Protein AF-A0A965HTV8-F1 (afdb_monomer)

Structure (mmCIF, N/CA/C/O backbone):
data_AF-A0A965HTV8-F1
#
_entry.id   AF-A0A965HTV8-F1
#
loop_
_atom_site.group_PDB
_atom_site.id
_atom_site.type_symbol
_atom_site.label_atom_id
_atom_site.label_alt_id
_atom_site.label_comp_id
_atom_site.label_asym_id
_atom_site.label_entity_id
_atom_site.label_seq_id
_atom_site.pdbx_PDB_ins_code
_atom_site.Cartn_x
_atom_site.Cartn_y
_atom_site.Cartn_z
_atom_site.occupancy
_atom_site.B_iso_or_equiv
_atom_site.auth_seq_id
_atom_site.auth_co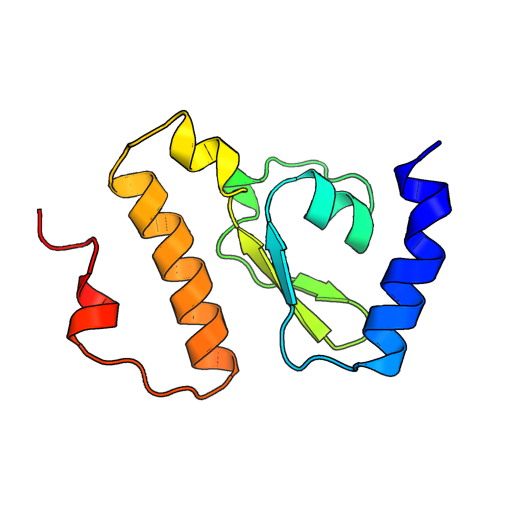mp_id
_atom_site.auth_asym_id
_atom_site.auth_atom_id
_atom_site.pdbx_PDB_model_num
ATOM 1 N N . HIS A 1 1 ? 20.266 0.508 -12.796 1.00 72.31 1 HIS A N 1
ATOM 2 C CA . HIS A 1 1 ? 21.168 -0.641 -12.527 1.00 72.31 1 HIS A CA 1
ATOM 3 C C . HIS A 1 1 ? 20.439 -1.857 -11.946 1.00 72.31 1 HIS A C 1
ATOM 5 O O . HIS A 1 1 ? 20.195 -2.769 -12.715 1.00 72.31 1 HIS A O 1
ATOM 11 N N . GLU A 1 2 ? 20.039 -1.906 -10.666 1.00 89.69 2 GLU A N 1
ATOM 12 C CA . GLU A 1 2 ? 19.357 -3.102 -10.109 1.00 89.69 2 GLU A CA 1
ATOM 13 C C . GLU A 1 2 ? 17.848 -3.122 -10.380 1.00 89.69 2 GLU A C 1
ATOM 15 O O . GLU A 1 2 ? 17.328 -4.093 -10.922 1.00 89.69 2 GLU A O 1
ATOM 20 N N . MET A 1 3 ? 17.145 -2.025 -10.065 1.00 89.50 3 MET A N 1
ATOM 21 C CA . MET A 1 3 ? 15.695 -1.930 -10.269 1.00 89.50 3 MET A CA 1
ATOM 22 C C . MET A 1 3 ? 15.323 -2.212 -11.728 1.00 89.50 3 MET A C 1
ATOM 24 O O . MET A 1 3 ? 14.554 -3.127 -11.989 1.00 89.50 3 MET A O 1
ATOM 28 N N . GLU A 1 4 ? 15.929 -1.492 -12.676 1.00 90.44 4 GLU A N 1
ATOM 29 C CA . GLU A 1 4 ? 15.685 -1.650 -14.118 1.00 90.44 4 GLU A CA 1
ATOM 30 C C . GLU A 1 4 ? 15.921 -3.078 -14.620 1.00 90.44 4 GLU A C 1
ATOM 32 O O . GLU A 1 4 ? 15.143 -3.565 -15.435 1.00 90.44 4 GLU A O 1
ATOM 37 N N . ALA A 1 5 ? 16.954 -3.761 -14.114 1.00 93.56 5 ALA A N 1
ATOM 38 C CA . ALA A 1 5 ? 17.236 -5.148 -14.476 1.00 93.56 5 ALA A CA 1
ATOM 39 C C . ALA A 1 5 ? 16.155 -6.113 -13.956 1.00 93.56 5 ALA A C 1
ATOM 41 O O . ALA A 1 5 ? 15.882 -7.134 -14.586 1.00 93.56 5 ALA A O 1
ATOM 42 N N . CYS A 1 6 ? 15.515 -5.779 -12.832 1.00 94.19 6 CYS A N 1
ATOM 43 C CA . CYS A 1 6 ? 14.478 -6.593 -12.203 1.00 94.19 6 CYS A CA 1
ATOM 44 C C . CYS A 1 6 ? 13.050 -6.282 -12.693 1.00 94.19 6 CYS A C 1
ATOM 46 O O . CYS A 1 6 ? 12.175 -7.147 -12.603 1.00 94.19 6 CYS A O 1
ATOM 48 N N . LEU A 1 7 ? 12.792 -5.083 -13.234 1.00 93.06 7 LEU A N 1
ATOM 49 C CA . LEU A 1 7 ? 11.459 -4.666 -13.699 1.00 93.06 7 LEU A CA 1
ATOM 50 C C . LEU A 1 7 ? 10.794 -5.625 -14.702 1.00 93.06 7 LEU A C 1
ATOM 52 O O . LEU A 1 7 ? 9.584 -5.832 -14.572 1.00 93.06 7 LEU A O 1
ATOM 56 N N . PRO A 1 8 ? 11.509 -6.243 -15.666 1.00 94.62 8 PRO A N 1
ATOM 57 C CA . PRO A 1 8 ? 10.898 -7.205 -16.581 1.00 94.62 8 PRO A CA 1
ATOM 58 C C . PRO A 1 8 ? 10.252 -8.389 -15.855 1.00 94.62 8 PRO A C 1
ATOM 60 O O . PRO A 1 8 ? 9.159 -8.810 -16.229 1.00 94.62 8 PRO A O 1
ATOM 63 N N . TYR A 1 9 ? 10.875 -8.884 -14.781 1.00 96.19 9 TYR A N 1
ATOM 64 C CA . TYR A 1 9 ? 10.323 -9.983 -13.988 1.00 96.19 9 TYR A CA 1
ATOM 65 C C . TYR A 1 9 ? 9.072 -9.552 -13.224 1.00 96.19 9 TYR A C 1
ATOM 67 O O . TYR A 1 9 ? 8.079 -10.275 -13.239 1.00 96.19 9 TYR A O 1
ATOM 75 N N . LEU A 1 10 ? 9.085 -8.361 -12.617 1.00 94.38 10 LEU A N 1
ATOM 76 C CA . LEU A 1 10 ? 7.915 -7.819 -11.922 1.00 94.38 10 LEU A CA 1
ATOM 77 C C . LEU A 1 10 ? 6.728 -7.639 -12.879 1.00 94.38 10 LEU A C 1
ATOM 79 O O . LEU A 1 10 ? 5.609 -8.033 -12.559 1.00 94.38 10 LEU A O 1
ATOM 83 N N . ARG A 1 11 ? 6.964 -7.094 -14.078 1.00 93.44 11 ARG A N 1
ATOM 84 C CA . ARG A 1 11 ? 5.911 -6.940 -15.094 1.00 93.44 11 ARG A CA 1
ATOM 85 C C . ARG A 1 11 ? 5.380 -8.282 -15.583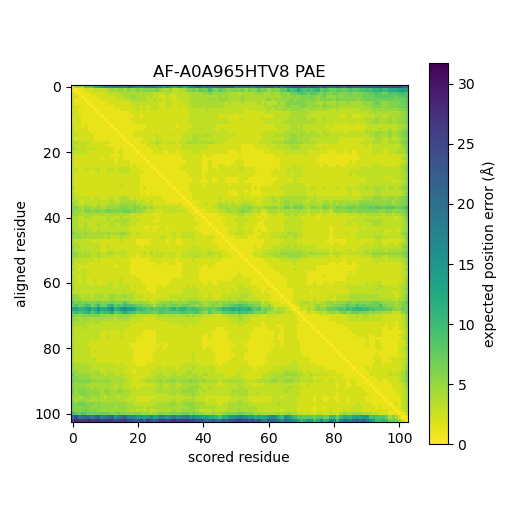 1.00 93.44 11 ARG A C 1
ATOM 87 O O . ARG A 1 11 ? 4.169 -8.442 -15.694 1.00 93.44 11 ARG A O 1
ATOM 94 N N . ALA A 1 12 ? 6.260 -9.256 -15.816 1.00 95.38 12 ALA A N 1
ATOM 95 C CA . ALA A 1 12 ? 5.843 -10.608 -16.172 1.00 95.38 12 ALA A CA 1
ATOM 96 C C . ALA A 1 12 ? 4.980 -11.238 -15.066 1.00 95.38 12 ALA A C 1
ATOM 98 O O . ALA A 1 12 ? 3.933 -11.805 -15.359 1.00 95.38 12 ALA A O 1
ATOM 99 N N . GLN A 1 13 ? 5.360 -11.080 -13.794 1.00 96.12 13 GLN A N 1
ATOM 100 C CA . GLN A 1 13 ? 4.571 -11.560 -12.655 1.00 96.12 13 GLN A CA 1
ATOM 101 C C . GLN A 1 13 ? 3.186 -10.909 -12.603 1.00 96.12 13 GLN A C 1
ATOM 103 O O . GLN A 1 13 ? 2.197 -11.622 -12.464 1.00 96.12 13 GLN A O 1
ATOM 108 N N . ILE A 1 14 ? 3.097 -9.584 -12.758 1.00 95.50 14 ILE A N 1
ATOM 109 C CA . ILE A 1 14 ? 1.812 -8.865 -12.780 1.00 95.50 14 ILE A CA 1
ATOM 110 C C . ILE A 1 14 ? 0.944 -9.354 -13.941 1.00 95.50 14 ILE A C 1
ATOM 112 O O . ILE A 1 14 ? -0.231 -9.641 -13.733 1.00 95.50 14 ILE A O 1
ATOM 116 N N . SER A 1 15 ? 1.521 -9.510 -15.134 1.00 94.31 15 SER A N 1
ATOM 117 C CA . SER A 1 15 ? 0.797 -9.980 -16.318 1.00 94.31 15 SER A CA 1
ATOM 118 C C . SER A 1 15 ? 0.284 -11.416 -16.170 1.00 94.31 15 SER A C 1
ATOM 120 O O . SER A 1 15 ? -0.831 -11.699 -16.596 1.00 94.31 15 SER A O 1
ATOM 122 N N . ILE A 1 16 ? 1.066 -12.311 -15.561 1.00 96.50 16 ILE A N 1
ATOM 123 C CA . ILE A 1 16 ? 0.686 -13.718 -15.361 1.00 96.50 16 ILE A CA 1
ATOM 124 C C . ILE A 1 16 ? -0.357 -13.856 -14.248 1.00 96.50 16 ILE A C 1
ATOM 126 O O . ILE A 1 16 ? -1.309 -14.619 -14.386 1.00 96.50 16 ILE A O 1
ATOM 130 N N . ILE A 1 17 ? -0.168 -13.147 -13.134 1.00 96.94 17 ILE A N 1
ATOM 131 C CA . ILE A 1 17 ? -1.052 -13.237 -11.965 1.00 96.94 17 ILE A CA 1
ATOM 132 C C . ILE A 1 17 ? -2.363 -12.482 -12.210 1.00 96.94 17 ILE A C 1
ATOM 134 O O . ILE 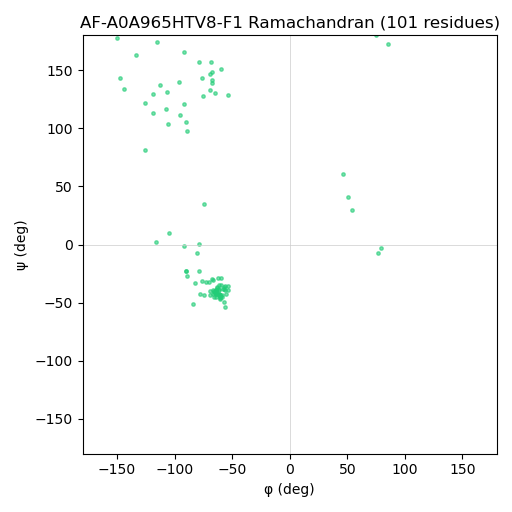A 1 17 ? -3.390 -12.885 -11.671 1.00 96.94 17 ILE A O 1
ATOM 138 N N . ALA A 1 18 ? -2.324 -11.401 -12.996 1.00 94.94 18 ALA A N 1
ATOM 139 C CA . ALA A 1 18 ? -3.445 -10.497 -13.252 1.00 94.94 18 ALA A CA 1
ATOM 140 C C . ALA A 1 18 ? -4.192 -10.108 -11.955 1.00 94.94 18 ALA A C 1
ATOM 142 O O . ALA A 1 18 ? -5.371 -10.430 -11.783 1.00 94.94 18 ALA A O 1
ATOM 143 N N . PRO A 1 19 ? -3.505 -9.466 -10.988 1.00 97.19 19 PRO A N 1
ATOM 144 C CA . PRO A 1 19 ? -4.091 -9.202 -9.682 1.00 97.19 19 PRO A CA 1
ATOM 145 C C . PRO A 1 19 ? -5.242 -8.196 -9.771 1.00 97.19 19 PRO A C 1
ATOM 147 O O . PRO A 1 19 ? -5.222 -7.264 -10.567 1.00 97.19 19 PRO A O 1
ATOM 150 N N . VAL A 1 20 ? -6.224 -8.342 -8.879 1.00 97.19 20 VAL A N 1
ATOM 151 C CA . VAL A 1 20 ? -7.366 -7.414 -8.794 1.00 97.19 20 VAL A CA 1
ATOM 152 C C . VAL A 1 20 ? -6.952 -6.061 -8.201 1.00 97.19 20 VAL A C 1
ATOM 154 O O . VAL A 1 20 ? -7.519 -5.034 -8.558 1.00 97.19 20 VAL A O 1
ATOM 157 N N . VAL A 1 21 ? -5.973 -6.051 -7.289 1.00 97.94 21 VAL A N 1
ATOM 158 C CA . VAL A 1 21 ? -5.399 -4.852 -6.655 1.00 97.94 21 VAL A CA 1
ATOM 159 C C . VAL A 1 21 ? -3.918 -5.097 -6.358 1.00 97.94 21 VAL A C 1
ATOM 161 O O . VAL A 1 21 ? -3.547 -6.190 -5.931 1.00 97.94 21 VAL A O 1
ATOM 164 N N . ILE A 1 22 ? -3.083 -4.067 -6.508 1.00 98.31 22 ILE A N 1
ATOM 165 C CA . ILE A 1 22 ? -1.693 -4.044 -6.025 1.00 98.31 22 ILE A CA 1
ATOM 166 C C . ILE A 1 22 ? -1.566 -3.007 -4.904 1.00 98.31 22 ILE A C 1
ATOM 168 O O . ILE A 1 22 ? -2.068 -1.892 -5.016 1.00 98.31 22 ILE A O 1
ATOM 172 N N . VAL A 1 23 ? -0.850 -3.340 -3.829 1.00 98.38 23 VAL A N 1
ATOM 173 C CA . VAL A 1 23 ? -0.467 -2.377 -2.783 1.00 98.38 23 VAL A CA 1
ATOM 174 C C . VAL A 1 23 ? 1.027 -2.084 -2.915 1.00 98.38 23 VAL A C 1
ATOM 176 O O . VAL A 1 23 ? 1.852 -2.980 -2.751 1.00 98.38 23 VAL A O 1
ATOM 179 N N . ALA A 1 24 ? 1.384 -0.835 -3.221 1.00 98.19 24 ALA A N 1
ATOM 180 C CA . ALA A 1 24 ? 2.769 -0.414 -3.429 1.00 98.19 24 ALA A CA 1
ATOM 181 C C . ALA A 1 24 ? 3.352 0.185 -2.138 1.00 98.19 24 ALA A C 1
ATOM 183 O O . ALA A 1 24 ? 2.946 1.260 -1.692 1.00 98.19 24 ALA A O 1
ATOM 184 N N . LEU A 1 25 ? 4.305 -0.526 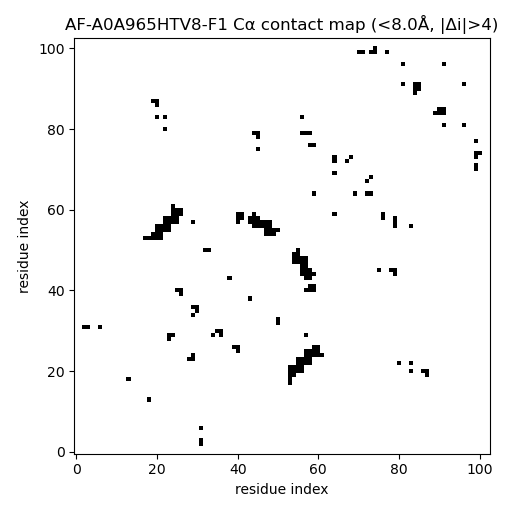-1.532 1.00 98.06 25 LEU A N 1
ATOM 185 C CA . LEU A 1 25 ? 4.888 -0.189 -0.232 1.00 98.06 25 LEU A CA 1
ATOM 186 C C . LEU A 1 25 ? 6.106 0.738 -0.386 1.00 98.06 25 LEU A C 1
ATOM 188 O O . LEU A 1 25 ? 7.227 0.280 -0.599 1.00 98.06 25 LEU A O 1
ATOM 192 N N . GLY A 1 26 ? 5.905 2.043 -0.214 1.00 97.25 26 GLY A N 1
ATOM 193 C CA . GLY A 1 26 ? 6.971 3.048 -0.255 1.00 97.25 26 GLY A CA 1
ATOM 194 C C . GLY A 1 26 ? 7.330 3.554 -1.655 1.00 97.25 26 GLY A C 1
ATOM 195 O O . GLY A 1 26 ? 6.864 3.037 -2.669 1.00 97.25 26 GLY A O 1
ATOM 196 N N . SER A 1 27 ? 8.185 4.582 -1.700 1.00 96.62 27 SER A N 1
ATOM 197 C CA . SER A 1 27 ? 8.551 5.275 -2.945 1.00 96.62 27 SER A CA 1
ATOM 198 C C . SER A 1 27 ? 9.169 4.343 -3.982 1.00 96.62 27 SER A C 1
ATOM 200 O O . SER A 1 27 ? 8.770 4.390 -5.134 1.00 96.62 27 SER A O 1
ATOM 202 N N . THR A 1 28 ? 10.072 3.445 -3.580 1.00 95.81 28 THR A N 1
ATOM 203 C CA . THR A 1 28 ? 10.752 2.524 -4.505 1.00 95.81 28 THR A CA 1
ATOM 204 C C . THR A 1 28 ? 9.778 1.595 -5.230 1.00 95.81 28 THR A C 1
ATOM 206 O O . THR A 1 28 ? 9.935 1.361 -6.423 1.00 95.81 28 THR A O 1
ATOM 209 N N . ALA A 1 29 ? 8.739 1.098 -4.548 1.00 96.88 29 ALA A N 1
ATOM 210 C CA . ALA A 1 29 ? 7.721 0.263 -5.186 1.00 96.88 29 ALA A CA 1
ATOM 211 C C . ALA A 1 29 ? 6.908 1.060 -6.219 1.00 96.88 29 ALA A C 1
ATOM 213 O O . ALA A 1 29 ? 6.656 0.577 -7.321 1.00 96.88 29 ALA A O 1
ATOM 214 N N . VAL A 1 30 ? 6.537 2.298 -5.881 1.00 97.12 30 VAL A N 1
ATOM 215 C CA . VAL A 1 30 ? 5.833 3.200 -6.804 1.00 97.12 30 VAL A CA 1
ATOM 216 C C . VAL A 1 30 ? 6.721 3.548 -7.999 1.00 97.12 30 VAL A C 1
ATOM 218 O O . VAL A 1 30 ? 6.267 3.472 -9.135 1.00 97.12 30 VAL A O 1
ATOM 221 N N . GLU A 1 31 ? 7.990 3.878 -7.769 1.00 95.50 31 GLU A N 1
ATOM 222 C CA . GLU A 1 31 ? 8.948 4.195 -8.830 1.00 95.50 31 GLU A CA 1
ATOM 223 C C . GLU A 1 31 ? 9.209 3.007 -9.753 1.00 95.50 31 GLU A C 1
ATOM 225 O O . GLU A 1 31 ? 9.323 3.185 -10.963 1.00 95.50 31 GLU A O 1
ATOM 230 N N . GLY A 1 32 ? 9.249 1.788 -9.216 1.00 94.75 32 GLY A N 1
ATOM 231 C CA . GLY A 1 32 ? 9.386 0.589 -10.035 1.00 94.75 32 GLY A CA 1
ATOM 232 C C . GLY A 1 32 ? 8.190 0.374 -10.968 1.00 94.75 32 GLY A C 1
ATOM 233 O O . GLY A 1 32 ? 8.363 0.012 -12.130 1.00 94.75 32 GLY A O 1
ATOM 234 N N . LEU A 1 33 ? 6.973 0.636 -10.489 1.00 95.25 33 LEU A N 1
ATOM 235 C CA . LEU A 1 33 ? 5.754 0.456 -11.283 1.00 95.25 33 LEU A CA 1
ATOM 236 C C . LEU A 1 33 ? 5.531 1.597 -12.287 1.00 95.25 33 LEU A C 1
ATOM 238 O O . LEU A 1 33 ? 5.182 1.343 -13.438 1.00 95.25 33 LEU A O 1
ATOM 242 N N . PHE A 1 34 ? 5.756 2.843 -11.869 1.00 95.06 34 PHE A N 1
ATOM 243 C CA . PHE A 1 34 ? 5.324 4.046 -12.593 1.00 95.06 34 PHE A CA 1
ATOM 244 C C . PHE A 1 34 ? 6.470 4.937 -13.083 1.00 95.06 34 PHE A C 1
ATOM 246 O O . PHE A 1 34 ? 6.226 5.996 -13.661 1.00 95.06 34 PHE A O 1
ATOM 253 N N . GLY A 1 35 ? 7.719 4.538 -12.850 1.00 93.69 35 GLY A N 1
ATOM 254 C CA . GLY A 1 35 ? 8.890 5.377 -13.079 1.00 93.69 35 GLY A CA 1
ATOM 255 C C . GLY A 1 35 ? 9.062 6.474 -12.018 1.00 93.69 35 GLY A C 1
ATOM 256 O O . GLY A 1 35 ? 8.253 6.591 -11.090 1.00 93.69 35 GLY A O 1
ATOM 257 N N . PRO A 1 36 ? 10.117 7.301 -12.141 1.00 93.62 36 PRO A N 1
ATOM 258 C CA . PRO A 1 36 ? 10.440 8.344 -11.171 1.00 93.62 36 PRO A CA 1
ATOM 259 C C . PRO A 1 36 ? 9.267 9.289 -10.895 1.00 93.62 36 PRO A C 1
ATOM 261 O O . PRO A 1 36 ? 8.678 9.862 -11.814 1.00 93.62 36 PRO A O 1
ATOM 264 N N . GLN A 1 37 ? 8.951 9.487 -9.616 1.00 94.38 37 GLN A N 1
ATOM 265 C CA . GLN A 1 37 ? 7.855 10.355 -9.193 1.00 94.38 37 GLN A CA 1
ATOM 266 C C . GLN A 1 37 ? 8.360 11.755 -8.830 1.00 94.38 37 GLN A C 1
ATOM 268 O O . GLN A 1 37 ? 9.382 11.920 -8.172 1.00 94.38 37 GLN A O 1
ATOM 273 N N . LYS A 1 38 ? 7.606 12.792 -9.216 1.00 92.69 38 LYS A N 1
ATOM 274 C CA . LYS A 1 38 ? 7.932 14.199 -8.892 1.00 92.69 38 LYS A CA 1
ATOM 275 C C . LYS A 1 38 ? 7.529 14.617 -7.474 1.00 92.69 38 LYS A C 1
ATOM 277 O O . LYS A 1 38 ? 7.792 15.743 -7.064 1.00 92.69 38 LYS A O 1
ATOM 282 N N . THR A 1 39 ? 6.821 13.757 -6.750 1.00 94.69 39 THR A N 1
ATOM 283 C CA . THR A 1 39 ? 6.233 14.063 -5.445 1.00 94.69 39 THR A CA 1
ATOM 284 C C . THR A 1 39 ? 6.515 12.939 -4.453 1.00 94.69 39 THR A C 1
ATOM 286 O O . THR A 1 39 ? 6.896 11.837 -4.839 1.00 94.69 3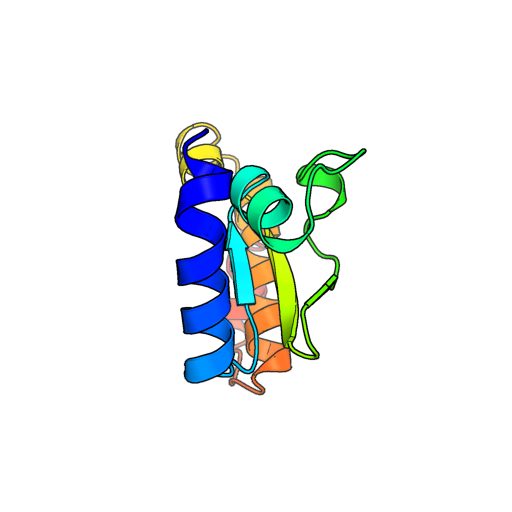9 THR A O 1
ATOM 289 N N . THR A 1 40 ? 6.353 13.224 -3.163 1.00 96.06 40 THR A N 1
ATOM 290 C CA . THR A 1 40 ? 6.705 12.291 -2.089 1.00 96.06 40 THR A CA 1
ATOM 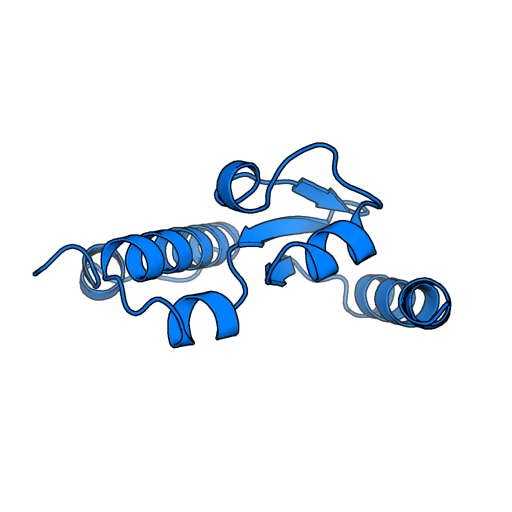291 C C . THR A 1 40 ? 5.641 11.216 -1.891 1.00 96.06 40 THR A C 1
ATOM 293 O O . THR A 1 40 ? 4.457 11.431 -2.161 1.00 96.06 40 THR A O 1
ATOM 296 N N . ILE A 1 41 ? 6.040 10.078 -1.313 1.00 96.31 41 ILE A N 1
ATOM 297 C CA . ILE A 1 41 ? 5.102 9.010 -0.947 1.00 96.31 41 ILE A CA 1
ATOM 298 C C . ILE A 1 41 ? 3.992 9.502 -0.011 1.00 96.31 41 ILE A C 1
ATOM 300 O O . ILE A 1 41 ? 2.846 9.104 -0.175 1.00 96.31 41 ILE A O 1
ATOM 304 N N . SER A 1 42 ? 4.289 10.435 0.902 1.00 95.44 42 SER A N 1
ATOM 305 C CA . SER A 1 42 ? 3.291 11.037 1.797 1.00 95.44 42 SER A CA 1
ATOM 306 C C . SER A 1 42 ? 2.160 11.745 1.047 1.00 95.44 42 SER A C 1
ATOM 308 O O . SER A 1 42 ? 1.049 11.802 1.557 1.00 95.44 42 SER A O 1
ATOM 310 N N . ARG A 1 43 ? 2.428 12.274 -0.156 1.00 96.31 43 ARG A N 1
ATOM 311 C CA . ARG A 1 43 ? 1.418 12.911 -1.017 1.00 96.31 43 ARG A CA 1
ATOM 312 C C . ARG A 1 43 ? 0.726 11.929 -1.962 1.00 96.31 43 ARG A C 1
ATOM 314 O O . ARG A 1 43 ? -0.393 12.199 -2.375 1.00 96.31 43 ARG A O 1
ATOM 321 N N . LEU A 1 44 ? 1.391 10.834 -2.334 1.00 96.56 44 LEU A N 1
ATOM 322 C CA . LEU A 1 44 ? 0.825 9.811 -3.224 1.00 96.56 44 LEU A CA 1
ATOM 323 C C . LEU A 1 44 ? -0.060 8.814 -2.484 1.00 96.56 44 LEU A C 1
ATOM 325 O O . LEU A 1 44 ? -1.019 8.301 -3.064 1.00 96.56 44 LEU A O 1
ATOM 329 N N . ARG A 1 45 ? 0.261 8.502 -1.224 1.00 97.31 45 ARG A N 1
ATOM 330 C CA . ARG A 1 45 ? -0.510 7.532 -0.450 1.00 97.31 45 ARG A CA 1
ATOM 331 C C . ARG A 1 45 ? -1.971 7.954 -0.309 1.00 97.31 45 ARG A C 1
ATOM 333 O O . ARG A 1 45 ? -2.294 9.139 -0.334 1.00 97.31 45 ARG A O 1
ATOM 340 N N . GLY A 1 46 ? -2.863 6.978 -0.189 1.00 94.62 46 GLY A N 1
ATOM 341 C CA . GLY A 1 46 ? -4.304 7.233 -0.119 1.00 94.62 46 GLY A CA 1
ATOM 342 C C . GLY A 1 46 ? -4.975 7.569 -1.456 1.00 94.62 46 GLY A C 1
ATOM 343 O O . GLY A 1 46 ? -6.206 7.608 -1.514 1.00 94.62 46 GLY A O 1
ATOM 344 N N . SER A 1 47 ? -4.212 7.746 -2.539 1.00 96.44 47 SER A N 1
ATOM 345 C CA . SER A 1 47 ? -4.742 7.856 -3.903 1.00 96.44 47 SER A CA 1
ATOM 346 C C . SER A 1 47 ? -4.802 6.493 -4.603 1.00 96.44 47 SER A C 1
ATOM 348 O O . SER A 1 47 ? -4.242 5.506 -4.124 1.00 96.44 47 SER A O 1
ATOM 350 N N . TRP A 1 48 ? -5.525 6.423 -5.718 1.00 97.94 48 TRP A N 1
ATOM 351 C CA . TRP A 1 48 ? -5.513 5.267 -6.610 1.00 97.94 48 TRP A CA 1
ATOM 352 C C . TRP A 1 48 ? -4.732 5.612 -7.872 1.00 97.94 48 TRP A C 1
ATOM 354 O O . TRP A 1 48 ? -4.965 6.652 -8.484 1.00 97.94 48 TRP A O 1
ATOM 364 N N . MET A 1 49 ? -3.821 4.723 -8.245 1.00 97.12 49 MET A N 1
ATOM 365 C CA . MET A 1 49 ? -3.115 4.726 -9.523 1.00 97.12 49 MET A CA 1
ATOM 366 C C . MET A 1 49 ? -3.515 3.473 -10.309 1.00 97.12 49 MET A C 1
ATOM 368 O O . MET A 1 49 ? -4.215 2.610 -9.779 1.00 97.12 49 MET A O 1
ATOM 372 N N . GLU A 1 50 ? -3.074 3.349 -11.556 1.00 96.50 50 GLU A N 1
ATOM 373 C CA . GLU A 1 50 ? -3.401 2.194 -12.391 1.00 96.50 50 GLU A CA 1
ATOM 374 C C . GLU A 1 50 ? -2.228 1.817 -13.291 1.00 96.50 50 GLU A C 1
ATOM 376 O O . GLU A 1 50 ? -1.628 2.689 -13.921 1.00 96.50 50 GLU A O 1
ATOM 381 N N . ILE A 1 51 ? -1.910 0.523 -13.345 1.00 94.06 51 ILE A N 1
ATOM 382 C CA . ILE A 1 51 ? -0.940 -0.056 -14.276 1.00 94.06 51 ILE A CA 1
ATOM 383 C C . ILE A 1 51 ? -1.613 -1.188 -15.045 1.00 94.06 51 ILE A C 1
ATOM 385 O O . ILE A 1 51 ? -2.122 -2.121 -14.435 1.00 94.06 51 ILE A O 1
ATOM 389 N N . ASP A 1 52 ? -1.650 -1.094 -16.373 1.00 90.50 52 ASP A N 1
ATOM 390 C CA . ASP A 1 52 ? -2.229 -2.121 -17.250 1.00 90.50 52 ASP A CA 1
ATOM 391 C C . ASP A 1 52 ? -3.653 -2.563 -16.832 1.00 90.50 52 ASP A C 1
ATOM 393 O O . ASP A 1 52 ? -3.984 -3.747 -16.837 1.00 90.50 52 ASP A O 1
ATOM 397 N N . GLY A 1 53 ? -4.500 -1.610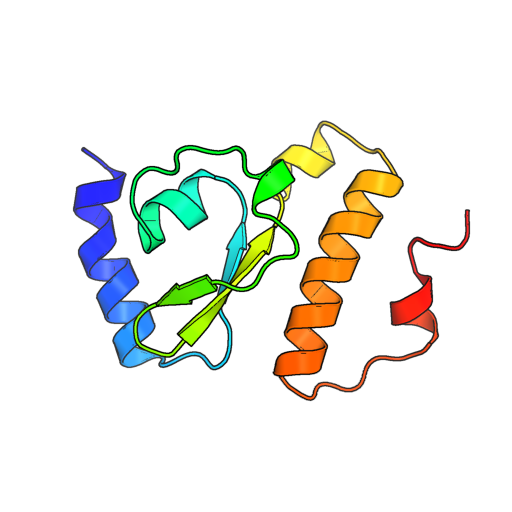 -16.418 1.00 93.06 53 GLY A N 1
ATOM 398 C CA . GLY A 1 53 ? -5.863 -1.872 -15.932 1.00 93.06 53 GLY A CA 1
ATOM 399 C C . GLY A 1 53 ? -5.951 -2.378 -14.485 1.00 93.06 53 GLY A C 1
ATOM 400 O O . GLY A 1 53 ? -7.051 -2.547 -13.955 1.00 93.06 53 GLY A O 1
ATOM 401 N N . VAL A 1 54 ? -4.816 -2.601 -13.818 1.00 96.56 54 VAL A N 1
ATOM 402 C CA . VAL A 1 54 ? -4.752 -3.032 -12.421 1.00 96.56 54 VAL A CA 1
ATOM 403 C C . VAL A 1 54 ? -4.666 -1.815 -11.494 1.00 96.56 54 VAL A C 1
ATOM 405 O O . VAL A 1 54 ? -3.699 -1.050 -11.560 1.00 96.56 54 VAL A O 1
ATOM 408 N N . PRO A 1 55 ? -5.622 -1.639 -10.567 1.00 97.94 55 PRO A N 1
ATOM 409 C CA . PRO A 1 55 ? -5.590 -0.560 -9.593 1.00 97.94 55 PRO A CA 1
ATOM 410 C C . PRO A 1 55 ? -4.466 -0.769 -8.572 1.00 97.94 55 PRO A C 1
ATOM 412 O O . PRO A 1 55 ? -4.318 -1.838 -7.972 1.00 97.94 55 PRO A O 1
ATOM 415 N N . VAL A 1 56 ? -3.708 0.292 -8.319 1.00 98.38 56 VAL A N 1
ATOM 416 C CA . VAL A 1 56 ? -2.574 0.306 -7.395 1.00 98.38 56 VAL A CA 1
ATOM 417 C C . VAL A 1 56 ? -2.825 1.308 -6.276 1.00 98.38 56 VAL A C 1
ATOM 419 O O . VAL A 1 56 ? -3.154 2.468 -6.529 1.00 98.38 56 VAL A O 1
ATOM 422 N N . ARG A 1 57 ? -2.644 0.867 -5.029 1.00 98.44 57 ARG A N 1
ATOM 423 C CA . ARG A 1 57 ? -2.739 1.687 -3.818 1.00 98.44 57 ARG A CA 1
ATOM 424 C C . ARG A 1 57 ? -1.341 1.956 -3.254 1.00 98.44 57 ARG A C 1
ATOM 426 O O . ARG A 1 57 ? -0.763 1.055 -2.642 1.00 98.44 57 ARG A O 1
ATOM 433 N N . PRO A 1 58 ? -0.772 3.160 -3.427 1.00 98.44 58 PRO A N 1
ATOM 434 C CA . PRO A 1 58 ? 0.453 3.536 -2.736 1.00 98.44 58 PRO A CA 1
ATOM 435 C C . PRO A 1 58 ? 0.211 3.675 -1.232 1.00 98.44 58 PRO A C 1
ATOM 437 O O . PRO A 1 58 ? -0.816 4.207 -0.803 1.00 98.44 58 PRO A O 1
ATOM 440 N N . THR A 1 59 ? 1.176 3.243 -0.426 1.00 98.50 59 THR A N 1
ATOM 441 C CA . THR A 1 59 ? 1.191 3.469 1.024 1.00 98.50 59 THR A CA 1
ATOM 442 C C . THR A 1 59 ? 2.626 3.541 1.551 1.00 98.50 59 THR A C 1
ATOM 444 O O . THR A 1 59 ? 3.590 3.399 0.793 1.00 98.50 59 THR A O 1
ATOM 447 N N . PHE A 1 60 ? 2.809 3.797 2.847 1.00 98.00 60 PHE A N 1
ATOM 448 C CA . PHE A 1 60 ? 4.144 3.804 3.440 1.00 98.00 60 PHE A CA 1
ATOM 449 C C . PHE A 1 60 ? 4.750 2.403 3.505 1.00 98.00 60 PHE A C 1
ATOM 451 O O . PHE A 1 60 ? 4.069 1.406 3.739 1.00 98.00 60 PHE A O 1
ATOM 458 N N . HIS A 1 61 ? 6.073 2.338 3.357 1.00 97.44 61 HIS A N 1
ATOM 459 C CA . HIS A 1 61 ? 6.804 1.100 3.582 1.00 97.44 61 HIS A CA 1
ATOM 460 C C . HIS A 1 61 ? 6.765 0.722 5.077 1.00 97.44 61 HIS A C 1
ATOM 462 O O . HIS A 1 61 ? 6.973 1.601 5.918 1.00 97.44 61 HIS A O 1
ATOM 468 N N . PRO A 1 62 ? 6.585 -0.560 5.448 1.00 95.69 62 PRO A N 1
ATOM 469 C CA . PRO A 1 62 ? 6.545 -0.977 6.850 1.00 95.69 62 PRO A CA 1
ATOM 470 C C . PRO A 1 62 ? 7.764 -0.538 7.674 1.00 95.69 62 PRO A C 1
ATOM 472 O O . PRO A 1 62 ? 7.608 -0.142 8.826 1.00 95.69 62 PRO A O 1
ATOM 475 N N . SER A 1 63 ? 8.971 -0.515 7.088 1.00 96.44 63 SER A N 1
ATOM 476 C CA . SER A 1 63 ? 10.164 -0.035 7.810 1.00 96.44 63 SER A CA 1
ATOM 477 C C . SER A 1 63 ? 10.068 1.439 8.218 1.00 96.44 63 SER A C 1
ATOM 479 O O . SER A 1 63 ? 10.625 1.815 9.245 1.00 96.44 63 SER A O 1
ATOM 481 N N . TYR A 1 64 ? 9.327 2.274 7.479 1.00 94.69 64 TYR A N 1
ATOM 482 C CA . TYR A 1 64 ? 9.093 3.665 7.872 1.00 94.69 64 TYR A CA 1
ATOM 483 C C . TYR A 1 64 ? 8.293 3.741 9.179 1.00 94.69 64 TYR A C 1
ATOM 485 O O . TYR A 1 64 ? 8.646 4.520 10.065 1.00 94.69 64 TYR A O 1
ATOM 493 N N . LEU A 1 65 ? 7.284 2.876 9.342 1.00 92.81 65 LEU A N 1
ATOM 494 C CA . LEU A 1 65 ? 6.477 2.783 10.563 1.00 92.81 65 LEU A CA 1
ATOM 495 C C . LEU A 1 65 ? 7.250 2.200 11.752 1.00 92.81 65 LEU A C 1
ATOM 497 O O . LEU A 1 65 ? 6.974 2.560 12.895 1.00 92.81 65 LEU A O 1
ATOM 501 N N . LEU A 1 66 ? 8.202 1.294 11.504 1.00 92.38 66 LEU A N 1
ATOM 502 C CA . LEU A 1 66 ? 9.038 0.723 12.567 1.00 92.38 66 LEU A CA 1
ATOM 503 C C . LEU A 1 66 ? 9.935 1.785 13.206 1.00 92.38 66 LEU A C 1
ATOM 505 O O . LEU A 1 66 ? 10.063 1.815 14.429 1.00 92.38 66 LEU A O 1
ATOM 509 N N . HIS A 1 67 ? 10.498 2.679 12.390 1.00 91.06 67 HIS A N 1
ATOM 510 C CA . HIS A 1 67 ? 11.313 3.797 12.868 1.00 91.06 67 HIS A CA 1
ATOM 511 C C . HIS A 1 67 ? 10.474 4.966 13.411 1.00 91.06 67 HIS A C 1
ATOM 513 O O . HIS A 1 67 ? 10.966 5.740 14.225 1.00 91.06 67 HIS A O 1
ATOM 519 N N . ASN A 1 68 ? 9.209 5.088 12.993 1.00 86.19 68 ASN A N 1
ATOM 520 C CA . ASN A 1 68 ? 8.301 6.163 13.393 1.00 86.19 68 ASN A CA 1
ATOM 521 C C . ASN A 1 68 ? 7.012 5.569 13.969 1.00 86.19 68 ASN A C 1
ATOM 523 O O . ASN A 1 68 ? 5.992 5.476 13.284 1.00 86.19 68 ASN A O 1
ATOM 527 N N . GLN A 1 69 ? 7.043 5.181 15.246 1.00 83.19 69 GLN A N 1
ATOM 528 C CA . GLN A 1 69 ? 5.936 4.488 15.924 1.00 83.19 69 GLN A CA 1
ATOM 529 C C . GLN A 1 69 ? 4.736 5.392 16.278 1.00 83.19 69 GLN A C 1
ATOM 531 O O . GLN A 1 69 ? 4.063 5.190 17.286 1.00 83.19 69 GLN A O 1
ATOM 536 N N . ASN A 1 70 ? 4.437 6.377 15.437 1.00 90.88 70 ASN A N 1
ATOM 537 C CA . ASN A 1 70 ? 3.300 7.273 15.586 1.00 90.88 70 ASN A CA 1
ATOM 538 C C . ASN A 1 70 ? 1.991 6.553 15.202 1.00 90.88 70 ASN A C 1
ATOM 540 O O . ASN A 1 70 ? 1.874 5.997 14.106 1.00 90.88 70 ASN A O 1
ATOM 544 N N . LEU A 1 71 ? 0.991 6.586 16.091 1.00 93.00 71 LEU A N 1
ATOM 545 C CA . LEU A 1 71 ? -0.334 6.004 15.845 1.00 93.00 71 LEU A CA 1
ATOM 546 C C . LEU A 1 71 ? -1.037 6.617 14.628 1.00 93.00 71 LEU A C 1
ATOM 548 O O . LEU A 1 71 ? -1.695 5.885 13.895 1.00 93.00 71 LEU A O 1
ATOM 552 N N . ALA A 1 72 ? -0.852 7.912 14.359 1.00 94.00 72 ALA A N 1
ATOM 553 C CA . ALA A 1 72 ? -1.425 8.572 13.188 1.00 94.00 72 ALA A CA 1
ATOM 554 C C . ALA A 1 72 ? -0.873 7.986 11.877 1.00 94.00 72 ALA A C 1
ATOM 556 O O . ALA A 1 72 ? -1.643 7.680 10.973 1.00 94.00 72 ALA A O 1
ATOM 557 N N . LEU A 1 73 ? 0.437 7.719 11.798 1.00 94.50 73 LEU A N 1
ATOM 558 C CA . LEU A 1 73 ? 1.045 7.090 10.616 1.00 94.50 73 LEU A CA 1
ATOM 559 C C . LEU A 1 73 ? 0.566 5.644 10.432 1.00 94.50 73 LEU A C 1
ATOM 561 O O . LEU A 1 73 ? 0.303 5.200 9.315 1.00 94.50 73 LEU A O 1
ATOM 565 N N . LYS A 1 74 ? 0.413 4.899 11.535 1.00 95.38 74 LYS A N 1
ATOM 566 C CA . LYS A 1 74 ? -0.179 3.553 11.495 1.00 95.38 74 LYS A CA 1
ATOM 567 C C . LYS A 1 74 ? -1.635 3.601 11.036 1.00 95.38 74 LYS A C 1
ATOM 569 O O . LYS A 1 74 ? -2.036 2.751 10.244 1.00 95.38 74 LYS A O 1
ATOM 574 N N . ARG A 1 75 ? -2.405 4.604 11.477 1.00 96.50 75 ARG A N 1
ATOM 575 C CA . ARG A 1 75 ? -3.778 4.835 11.013 1.00 96.50 75 ARG A CA 1
ATOM 576 C C . ARG A 1 75 ? -3.813 5.100 9.516 1.00 96.50 75 ARG A C 1
ATOM 578 O O . ARG A 1 75 ? -4.627 4.501 8.832 1.00 96.50 75 ARG A O 1
ATOM 585 N N . GLU A 1 76 ? -2.933 5.948 9.004 1.00 97.00 76 GLU A N 1
ATOM 586 C CA . GLU A 1 76 ? -2.857 6.254 7.575 1.00 97.00 76 GLU A CA 1
ATOM 587 C C . GLU A 1 76 ? -2.634 5.000 6.719 1.00 97.00 76 GLU A C 1
ATOM 589 O O . GLU A 1 76 ? -3.397 4.747 5.788 1.00 97.00 76 GLU A O 1
ATOM 594 N N . VAL A 1 77 ? -1.654 4.162 7.068 1.00 97.50 77 VAL A N 1
ATOM 595 C CA . VAL A 1 77 ? -1.428 2.889 6.356 1.00 97.50 77 VAL A CA 1
ATOM 596 C C . VAL A 1 77 ? -2.623 1.953 6.493 1.00 97.50 77 VAL A C 1
ATOM 598 O O . VAL A 1 77 ? -3.001 1.279 5.537 1.00 97.50 77 VAL A O 1
ATOM 601 N N . TRP A 1 78 ? -3.257 1.929 7.663 1.00 97.75 78 TRP A N 1
ATOM 602 C CA . TRP A 1 78 ? -4.454 1.129 7.877 1.00 97.75 78 TRP A CA 1
ATOM 603 C C . TRP A 1 78 ? -5.606 1.543 6.960 1.00 97.75 78 TRP A C 1
ATOM 605 O O . TRP A 1 78 ? -6.218 0.671 6.351 1.00 97.75 78 TRP A O 1
ATOM 615 N N . GLU A 1 79 ? -5.847 2.842 6.773 1.00 98.31 79 GLU A N 1
ATOM 616 C CA . GLU A 1 79 ? -6.861 3.326 5.825 1.00 98.31 79 GLU A CA 1
ATOM 617 C C . GLU A 1 79 ? -6.556 2.917 4.384 1.00 98.31 79 GLU A C 1
ATOM 619 O O . GLU A 1 79 ? -7.472 2.619 3.617 1.00 98.31 79 GLU A O 1
ATOM 624 N N . ASP A 1 80 ? -5.279 2.866 4.000 1.00 98.38 80 ASP A N 1
ATOM 625 C CA . ASP A 1 80 ? -4.895 2.402 2.665 1.00 98.38 80 ASP A CA 1
ATOM 626 C C . ASP A 1 80 ? -5.226 0.924 2.464 1.00 98.38 80 ASP A C 1
ATOM 628 O O . ASP A 1 80 ? -5.737 0.547 1.407 1.00 98.38 80 ASP A O 1
ATOM 632 N N . LEU A 1 81 ? -4.984 0.100 3.485 1.00 98.25 81 LEU A N 1
ATOM 633 C CA . LEU A 1 81 ? -5.321 -1.321 3.464 1.00 98.25 81 LEU A CA 1
ATOM 634 C C . LEU A 1 81 ? -6.835 -1.548 3.503 1.00 98.25 81 LEU A C 1
ATOM 636 O O . LEU A 1 81 ? -7.328 -2.399 2.766 1.00 98.25 81 LEU A O 1
ATOM 640 N N . LEU A 1 82 ? -7.584 -0.770 4.292 1.00 98.44 82 LEU A N 1
ATOM 641 C CA . LEU A 1 82 ? -9.047 -0.825 4.283 1.00 98.44 82 LEU A CA 1
ATOM 642 C C . LEU A 1 82 ? -9.599 -0.471 2.899 1.00 98.44 82 LEU A C 1
ATOM 644 O O . LEU A 1 82 ? -10.432 -1.209 2.388 1.00 98.44 82 LEU A O 1
ATOM 648 N N . ALA A 1 83 ? -9.087 0.572 2.242 1.00 98.38 83 ALA A N 1
ATOM 649 C CA . ALA A 1 83 ? -9.500 0.918 0.881 1.00 98.38 83 ALA A CA 1
ATOM 650 C C . ALA A 1 83 ? -9.199 -0.207 -0.129 1.00 98.38 83 ALA A C 1
ATOM 652 O O . ALA A 1 83 ? -10.005 -0.474 -1.022 1.00 98.38 83 ALA A O 1
ATOM 653 N N . ALA A 1 84 ? -8.063 -0.900 0.012 1.00 98.19 84 ALA A N 1
ATOM 654 C CA . ALA A 1 84 ? -7.759 -2.079 -0.798 1.00 98.19 84 ALA A CA 1
ATOM 655 C C . ALA A 1 84 ? -8.740 -3.231 -0.535 1.00 98.19 84 ALA A C 1
ATOM 657 O O . ALA A 1 84 ? -9.236 -3.836 -1.484 1.00 98.19 84 ALA A O 1
ATOM 658 N N . MET A 1 85 ? -9.080 -3.493 0.730 1.00 98.25 85 MET A N 1
ATOM 659 C CA . MET A 1 85 ? -10.092 -4.485 1.101 1.00 98.25 85 MET A CA 1
ATOM 660 C C . MET A 1 85 ? -11.477 -4.143 0.537 1.00 98.25 85 MET A C 1
ATOM 662 O O . MET A 1 85 ? -12.144 -5.030 0.011 1.00 98.25 85 MET A O 1
ATOM 666 N N . GLU A 1 86 ? -11.892 -2.874 0.594 1.00 97.50 86 GLU A N 1
ATOM 667 C CA . GLU A 1 86 ? -13.163 -2.408 0.019 1.00 97.50 86 GLU A CA 1
ATOM 668 C C . GLU A 1 86 ? -13.210 -2.654 -1.485 1.00 97.50 86 GLU A C 1
ATOM 670 O O . GLU A 1 86 ? -14.201 -3.170 -1.999 1.00 97.50 86 GLU A O 1
ATOM 675 N N . ARG A 1 87 ? -12.117 -2.362 -2.195 1.00 95.88 87 ARG A N 1
ATOM 676 C CA . ARG A 1 87 ? -12.029 -2.602 -3.6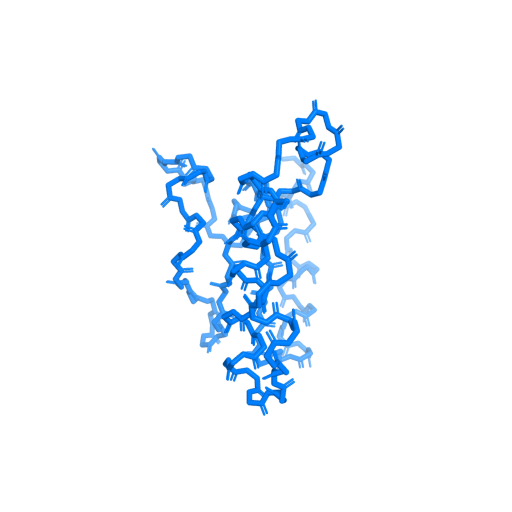39 1.00 95.88 87 ARG A CA 1
ATOM 677 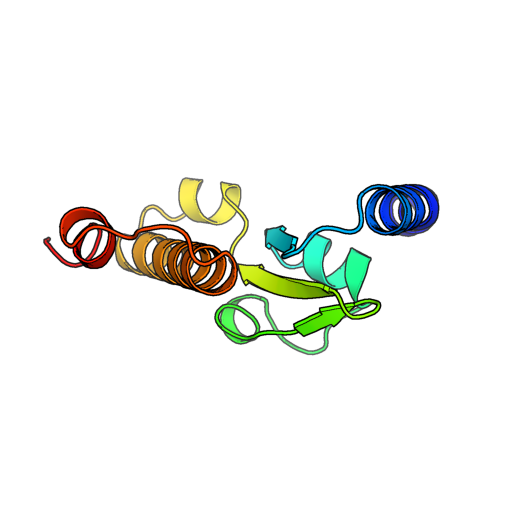C C . ARG A 1 87 ? -12.050 -4.090 -3.996 1.00 95.88 87 ARG A C 1
ATOM 679 O O . ARG A 1 87 ? -12.587 -4.454 -5.036 1.00 95.88 87 ARG A O 1
ATOM 686 N N . LEU A 1 88 ? -11.532 -4.945 -3.115 1.00 96.69 88 LEU A N 1
ATOM 687 C CA . LEU A 1 88 ? -11.646 -6.404 -3.209 1.00 96.69 88 LEU A CA 1
ATOM 688 C C . LEU A 1 88 ? -13.015 -6.939 -2.749 1.00 96.69 88 LEU A C 1
ATOM 690 O O . LEU A 1 88 ? -13.222 -8.150 -2.758 1.00 96.69 88 LEU A O 1
ATOM 694 N N . SER A 1 89 ? -13.947 -6.069 -2.339 1.00 96.88 89 SER A N 1
ATOM 695 C CA . SER A 1 89 ? -15.246 -6.444 -1.758 1.00 96.88 89 SER A CA 1
ATOM 696 C C . SER A 1 89 ? -15.128 -7.387 -0.552 1.00 96.88 89 SER A C 1
ATOM 698 O O . SER A 1 89 ? -16.012 -8.203 -0.292 1.00 96.88 89 SER A O 1
ATOM 700 N N . LEU A 1 90 ? -14.028 -7.285 0.200 1.00 97.25 90 LEU A N 1
ATOM 701 C CA . LEU A 1 90 ? -13.830 -8.063 1.417 1.00 97.25 90 LEU A CA 1
ATOM 702 C C . LEU A 1 90 ? -14.679 -7.481 2.558 1.00 97.25 90 LEU A C 1
ATOM 704 O O . LEU A 1 90 ? -14.798 -6.259 2.676 1.00 97.25 90 LEU A O 1
ATOM 708 N N . PRO A 1 91 ? -15.243 -8.323 3.442 1.00 97.12 91 PRO A N 1
ATOM 709 C CA . PRO A 1 91 ? -15.963 -7.834 4.607 1.00 97.12 91 PRO A CA 1
ATOM 710 C C . PRO A 1 91 ? -15.007 -7.098 5.555 1.00 97.12 91 PRO A C 1
ATOM 712 O O . PRO A 1 91 ? -13.956 -7.618 5.933 1.00 97.12 91 PRO A O 1
ATOM 715 N N . ILE A 1 92 ? -15.399 -5.892 5.973 1.00 97.75 92 ILE A N 1
ATOM 716 C CA . ILE A 1 92 ? -14.655 -5.076 6.939 1.00 97.75 92 ILE A CA 1
ATOM 717 C C . ILE A 1 92 ? -15.538 -4.837 8.158 1.00 97.75 92 ILE A C 1
ATOM 719 O O . ILE A 1 92 ? -16.544 -4.129 8.091 1.00 97.75 92 ILE A O 1
ATOM 723 N N . SER A 1 93 ? -15.135 -5.413 9.287 1.00 97.56 93 SER A N 1
ATOM 724 C CA . SER A 1 93 ? -15.812 -5.248 10.573 1.00 97.56 93 SER A CA 1
ATOM 725 C C . SER A 1 93 ? -15.677 -3.827 11.129 1.00 97.56 93 SER A C 1
ATOM 727 O O . SER A 1 93 ? -14.705 -3.118 10.860 1.00 97.56 93 SER A O 1
ATOM 729 N N . GLU A 1 94 ? -16.602 -3.435 12.005 1.00 96.81 94 GLU A N 1
ATOM 730 C CA . GLU A 1 94 ? -16.520 -2.166 12.740 1.00 96.81 94 GLU A CA 1
ATOM 731 C C . GLU A 1 94 ? -15.222 -2.058 13.562 1.00 96.81 94 GLU A C 1
ATOM 733 O O . GLU A 1 94 ? -14.582 -1.005 13.595 1.00 96.81 94 GLU A O 1
ATOM 738 N N . LYS A 1 95 ? -14.760 -3.177 14.144 1.00 96.12 95 LYS A N 1
ATOM 739 C CA . LYS A 1 95 ? -13.470 -3.247 14.848 1.00 96.12 95 LYS A CA 1
ATOM 740 C C . LYS A 1 95 ? -12.304 -2.874 13.932 1.00 96.12 95 LYS A C 1
ATOM 742 O O . LYS A 1 95 ? -11.435 -2.116 14.352 1.00 96.12 95 LYS A O 1
ATOM 747 N N . GLN A 1 96 ? -12.277 -3.388 12.701 1.00 96.56 96 GLN A N 1
ATOM 748 C CA . GLN A 1 96 ? -11.244 -3.028 11.726 1.00 96.56 96 GLN A CA 1
ATOM 749 C C . GLN A 1 96 ? -11.357 -1.553 11.343 1.00 96.56 96 GLN A C 1
ATOM 751 O O . GLN A 1 96 ? -10.356 -0.847 11.395 1.00 96.56 96 GLN A O 1
ATOM 756 N N . ARG A 1 97 ? -12.561 -1.042 11.061 1.00 96.38 97 ARG A N 1
ATOM 757 C CA . ARG A 1 97 ? -12.754 0.385 10.739 1.00 96.38 97 ARG A CA 1
ATOM 758 C C . ARG A 1 97 ? -12.242 1.306 11.847 1.00 96.38 97 ARG A C 1
ATOM 760 O O . ARG A 1 97 ? -11.617 2.322 11.550 1.00 96.38 97 ARG A O 1
ATOM 767 N N . GLY A 1 98 ? -12.434 0.925 13.109 1.00 95.69 98 GLY A N 1
ATOM 768 C CA . GLY A 1 98 ? -12.044 1.714 14.278 1.00 95.69 98 GLY A CA 1
ATOM 769 C C . GLY A 1 98 ? -10.655 1.444 14.869 1.00 95.69 98 GLY A C 1
ATOM 770 O O . GLY A 1 98 ? -10.313 2.104 15.846 1.00 95.69 98 GLY A O 1
ATOM 771 N N . TYR A 1 99 ? -9.860 0.505 14.336 1.00 94.44 99 TYR A N 1
ATOM 772 C CA . TYR A 1 99 ? -8.715 -0.079 15.064 1.00 94.44 99 TYR A CA 1
ATOM 773 C C . TYR A 1 99 ? -7.692 0.942 15.595 1.00 94.44 99 TYR A C 1
ATOM 775 O O . TYR A 1 99 ? -7.262 0.830 16.736 1.00 94.44 99 TYR A O 1
ATOM 783 N N . PHE A 1 100 ? -7.339 1.957 14.799 1.00 94.06 100 PHE A N 1
ATOM 784 C CA . PHE A 1 100 ? -6.400 3.022 15.194 1.00 94.06 100 PHE A CA 1
ATOM 785 C C . PHE A 1 100 ? -7.083 4.364 15.524 1.00 94.06 100 PHE A C 1
ATOM 787 O O . PHE A 1 100 ? -6.399 5.374 15.653 1.00 94.06 100 PHE A O 1
ATOM 794 N N . LEU A 1 101 ? -8.419 4.404 15.622 1.00 89.56 101 LEU A N 1
ATOM 795 C CA . LEU A 1 101 ? -9.163 5.611 16.028 1.00 89.56 101 LEU A CA 1
ATOM 796 C C . LEU A 1 101 ? -9.383 5.688 17.540 1.00 89.56 101 LEU A C 1
ATOM 798 O O . LEU A 1 101 ? -9.632 6.764 18.074 1.00 89.56 101 LEU A O 1
ATOM 802 N N . LYS A 1 102 ? -9.329 4.543 18.220 1.00 72.31 102 LYS A N 1
ATOM 803 C CA . LYS A 1 102 ? -9.449 4.458 19.672 1.00 72.31 102 LYS A CA 1
ATOM 804 C C . LYS A 1 102 ? -8.037 4.563 20.250 1.00 72.31 102 LYS A C 1
ATOM 806 O O . LYS A 1 102 ? -7.250 3.635 20.078 1.00 72.31 102 LYS A O 1
ATOM 811 N N . ALA A 1 103 ? -7.721 5.726 20.817 1.00 58.16 103 ALA A N 1
ATOM 812 C CA . ALA A 1 103 ? -6.523 5.945 21.624 1.00 58.16 103 ALA A CA 1
ATOM 813 C C . ALA A 1 103 ? -6.730 5.377 23.032 1.00 58.16 103 ALA A C 1
ATOM 815 O O . ALA A 1 103 ? -7.870 5.500 23.539 1.00 58.16 103 ALA A O 1
#

Foldseek 3Di:
DPLVVCLVVVVVCCVVVVDQEAEQEADSSVCSQPNHDPDGLVVQAPDWDDGPNHIYGRAHHVVVCVVVVDLVNVVSRLVSVVVVCVSVVHDDDPCSVCVSVPD

Solvent-accessible surface area (backbone atoms only — not comparable to full-atom values): 6134 Å² total; per-residue (Å²): 114,68,67,70,69,47,43,64,57,56,52,50,49,48,67,73,66,59,53,83,64,46,77,27,54,23,55,67,45,45,28,68,74,71,42,88,70,97,66,56,51,86,75,48,31,78,44,80,48,72,56,98,90,27,42,30,36,36,32,70,30,71,69,58,45,70,78,44,80,46,60,68,60,53,33,53,44,48,52,38,51,48,52,51,35,53,76,69,70,48,92,78,51,70,65,66,78,42,60,65,73,66,128

pLDDT: mean 94.71, std 5.52, range [58.16, 98.5]

Secondary structure (DSSP, 8-state):
-HHHHHHHHHHHHHHHH--S-EEEESHHHHHHHH-S-SS-HHHHTTS-EEETTEEEEEE--HHHHHH---HHHHHHHHHHHHHHHHHTT----HHHHHTTT--

Mean predicted aligned error: 3.17 Å

Sequence (103 aa):
HEMEACLPYLRAQISIIAPVVIVALGSTAVEGLFGPQKTTISRLRGSWMEIDGVPVRPTFHPSYLLHNQNLALKREVWEDLLAAMERLSLPISEKQRGYFLKA

Nearest PDB structures (foldseek):
  1vk2-assembly1_A  TM=8.497E-01  e=9.947E-06  Thermotoga maritima
  1ui1-assembly1_A  TM=8.988E-01  e=3.635E-05  Thermus thermophilus
  6ail-assembly1_A  TM=8.762E-01  e=2.154E-03  Mycolicibacterium smegmatis MC2 155
  6ajr-assembly1_A  TM=8.750E-01  e=2.791E-03  Mycolicibacterium smegmatis MC2 155

Radius of gyration: 14.73 Å; Cα contacts (8 Å, |Δi|>4): 112; chains: 1; bounding box: 38×28×39 Å